Protein AF-A0A2H6MW76-F1 (afdb_monomer)

Mean predicted aligned error: 19.46 Å

Foldseek 3Di:
DVLVVVLVCLCPDPPRDPVVNVVSCCVPVNDPVVVVVVVVVVVVVVVVVVVVVPDDDDDDPVVCVVPPDDDDDDDPDDPDPDDDDDDDDDDDDDDDDDDPVPDDDDDDPDDDDDPPD

Solvent-accessible surface area (backbone atoms only — not comparable to full-atom values): 8088 Å² total; per-residue (Å²): 113,69,64,60,55,53,45,52,52,47,62,70,38,85,87,50,55,67,69,59,41,52,50,47,48,38,71,76,71,42,64,63,68,60,53,54,51,52,54,52,50,52,53,50,52,51,52,52,51,51,55,62,69,64,60,81,74,86,74,57,69,76,61,48,73,77,64,72,80,77,86,75,82,78,76,90,82,77,93,66,90,73,84,78,79,74,91,72,85,83,78,84,92,77,84,77,96,66,68,87,84,74,77,72,92,74,84,72,93,68,81,92,72,84,86,87,121

InterPro domains:
  IPR029274 Protein of unknown function DUF4615 [PF15393] (1-116)
  IPR029274 Protein of unknown function DUF4615 [PTHR13602] (1-117)

Sequence (117 aa):
MEEAVRAIKTLRSKKAVLAKKRQVMRLMFGDYRAKMAEERQKQLKLLQAGSKAAHITEVNEETRKKRSQVFRKSAEGARTFRNLQEPCCQPPACLRSTDPSSFKFRPSQEEFCFHFF

Radius of gyration: 29.11 Å; Cα contacts (8 Å, |Δi|>4): 13; chains: 1; bounding box: 61×42×67 Å

Organism: NCBI:txid3147026

Secondary structure (DSSP, 8-state):
-HHHHHHHHHHH-SSS-HHHHHHHHHHHH--HHHHHHHHHHHHHHHHHHHHHHT--PPPPHHHHHHH--------S-----------PPPPP-------TT-------SS-------

Structure (mmCIF, N/CA/C/O backbone):
data_AF-A0A2H6MW76-F1
#
_entry.id   AF-A0A2H6MW76-F1
#
loop_
_atom_site.group_PDB
_atom_site.id
_atom_site.type_symbol
_atom_site.label_atom_id
_atom_site.label_alt_id
_atom_site.label_comp_id
_atom_site.label_asym_id
_atom_site.label_entity_id
_atom_site.label_seq_id
_atom_site.pdbx_PDB_ins_code
_atom_site.Cartn_x
_atom_site.Cartn_y
_atom_site.Cartn_z
_atom_site.occupancy
_atom_site.B_iso_or_equiv
_atom_site.auth_seq_id
_atom_site.auth_comp_id
_atom_site.auth_asym_id
_atom_site.auth_atom_id
_atom_site.pdbx_PDB_model_num
ATOM 1 N N . MET A 1 1 ? -24.346 -3.197 5.884 1.00 71.69 1 MET A N 1
ATOM 2 C CA . MET A 1 1 ? -24.164 -1.753 6.191 1.00 71.69 1 MET A CA 1
ATOM 3 C C . MET A 1 1 ? -23.930 -1.478 7.676 1.00 71.69 1 MET A C 1
ATOM 5 O O . MET A 1 1 ? -23.097 -0.641 8.007 1.00 71.69 1 MET A O 1
ATOM 9 N N . GLU A 1 2 ? -24.613 -2.178 8.582 1.00 89.38 2 GLU A N 1
ATOM 10 C CA . GLU A 1 2 ? -24.494 -1.926 10.024 1.00 89.38 2 GLU A CA 1
ATOM 11 C C . GLU A 1 2 ? -23.077 -2.080 10.604 1.00 89.38 2 GLU A C 1
ATOM 13 O O . GLU A 1 2 ? -22.683 -1.327 11.494 1.00 89.38 2 GLU A O 1
ATOM 18 N N . GLU A 1 3 ? -22.285 -3.027 10.097 1.00 90.25 3 GLU A N 1
ATOM 19 C CA . GLU A 1 3 ? -20.914 -3.262 10.568 1.00 90.25 3 GLU A CA 1
ATOM 20 C C . GLU A 1 3 ? -19.993 -2.068 10.322 1.00 90.25 3 GLU A C 1
ATOM 22 O O . GLU A 1 3 ? -19.223 -1.697 11.207 1.00 90.25 3 GLU A O 1
ATOM 27 N N . ALA A 1 4 ? -20.135 -1.395 9.178 1.00 92.12 4 ALA A N 1
ATOM 28 C CA . ALA A 1 4 ? -19.377 -0.187 8.870 1.00 92.12 4 ALA A CA 1
ATOM 29 C C . ALA A 1 4 ? -19.715 0.946 9.851 1.00 92.12 4 ALA A C 1
ATOM 31 O O . ALA A 1 4 ? -18.825 1.628 10.359 1.00 92.12 4 ALA A O 1
ATOM 32 N N . VAL A 1 5 ? -20.996 1.106 10.200 1.00 95.44 5 VAL A N 1
ATOM 33 C CA . VAL A 1 5 ? -21.432 2.101 11.190 1.00 95.44 5 VAL A CA 1
ATOM 34 C C . VAL A 1 5 ? -20.857 1.777 12.575 1.00 95.44 5 VAL A C 1
ATOM 36 O O . VAL A 1 5 ? -20.357 2.672 13.263 1.00 95.44 5 VAL A O 1
ATOM 39 N N . ARG A 1 6 ? -20.860 0.500 12.981 1.00 93.94 6 ARG A N 1
ATOM 40 C CA . ARG A 1 6 ? -20.249 0.032 14.241 1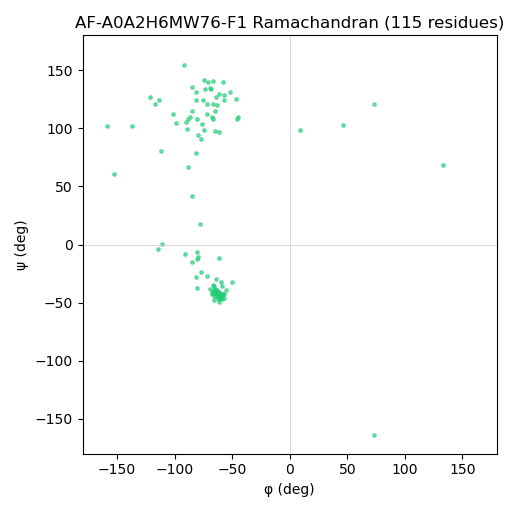.00 93.94 6 ARG A CA 1
ATOM 41 C C . ARG A 1 6 ? -18.730 0.254 14.265 1.00 93.94 6 ARG A C 1
ATOM 43 O O . ARG A 1 6 ? -18.189 0.721 15.276 1.00 93.94 6 ARG A O 1
ATOM 50 N N . ALA A 1 7 ? -18.050 -0.010 13.152 1.00 95.31 7 ALA A N 1
ATOM 51 C CA . ALA A 1 7 ? -16.625 0.246 12.983 1.00 95.31 7 ALA A CA 1
ATOM 52 C C . ALA A 1 7 ? -16.308 1.742 13.122 1.00 95.31 7 ALA A C 1
ATOM 54 O O . ALA A 1 7 ? -15.466 2.115 13.938 1.00 95.31 7 ALA A O 1
ATOM 55 N N . ILE A 1 8 ? -17.042 2.614 12.422 1.00 95.44 8 ILE A N 1
ATOM 56 C CA . ILE A 1 8 ? -16.853 4.071 12.491 1.00 95.44 8 ILE A CA 1
ATOM 57 C C . ILE A 1 8 ? -17.069 4.589 13.918 1.00 95.44 8 ILE A C 1
ATOM 59 O O . ILE A 1 8 ? -16.251 5.366 14.414 1.00 95.44 8 ILE A O 1
ATOM 63 N N . LYS A 1 9 ? -18.118 4.129 14.615 1.00 96.25 9 LYS A N 1
ATOM 64 C CA . LYS A 1 9 ? -18.352 4.480 16.028 1.00 96.25 9 LYS A CA 1
ATOM 65 C C . LYS A 1 9 ? -17.163 4.083 16.910 1.00 96.25 9 LYS A C 1
ATOM 67 O O . LYS A 1 9 ? -16.715 4.875 17.739 1.00 96.25 9 LYS A O 1
ATOM 72 N N . THR A 1 10 ? -16.604 2.892 16.696 1.00 96.44 10 THR A N 1
ATOM 73 C CA . THR A 1 10 ? -15.443 2.396 17.454 1.00 96.44 10 THR A CA 1
ATOM 74 C C . THR A 1 10 ? -14.173 3.198 17.152 1.00 96.44 10 THR A C 1
ATOM 76 O O . THR A 1 10 ? -13.428 3.542 18.068 1.00 96.44 10 THR A O 1
ATOM 79 N N . LEU A 1 11 ? -13.935 3.549 15.887 1.00 95.88 11 LEU A N 1
ATOM 80 C CA . LEU A 1 11 ? -12.759 4.317 15.468 1.00 95.88 11 LEU A CA 1
ATOM 81 C C . LEU A 1 11 ? -12.806 5.771 15.961 1.00 95.88 11 LEU A C 1
ATOM 83 O O . LEU A 1 11 ? -11.781 6.295 16.405 1.00 95.88 11 LEU A O 1
ATOM 87 N N . ARG A 1 12 ? -13.990 6.398 15.961 1.00 96.62 12 ARG A N 1
ATOM 88 C CA . ARG A 1 12 ? -14.201 7.774 16.448 1.00 96.62 12 ARG A CA 1
ATOM 89 C C . ARG A 1 12 ? -14.233 7.886 17.972 1.00 96.62 12 ARG A C 1
ATOM 91 O O . ARG A 1 12 ? -13.947 8.951 18.512 1.00 96.62 12 ARG A O 1
ATOM 98 N N . SER A 1 13 ? -14.551 6.804 18.680 1.00 95.56 13 SER A N 1
ATOM 99 C CA . SER A 1 13 ? -14.597 6.813 20.143 1.00 95.56 13 SER A CA 1
ATOM 100 C C . SER A 1 13 ? -13.216 7.074 20.749 1.00 95.56 13 SER A C 1
ATOM 102 O O . SER A 1 13 ? -12.251 6.365 20.460 1.00 95.56 13 SER A O 1
ATOM 104 N N . LYS A 1 14 ? -13.117 8.071 21.636 1.00 95.00 14 LYS A N 1
ATOM 105 C CA . LYS A 1 14 ? -11.902 8.338 22.430 1.00 95.00 14 LYS A CA 1
ATOM 106 C C . LYS A 1 14 ? -11.680 7.286 23.524 1.00 95.00 14 LYS A C 1
ATOM 108 O O . LYS A 1 14 ? -10.543 7.025 23.887 1.00 95.00 14 LYS A O 1
ATOM 113 N N . LYS A 1 15 ? -12.759 6.651 24.003 1.00 94.62 15 LYS A N 1
ATOM 114 C CA . LYS A 1 15 ? -12.730 5.621 25.059 1.00 94.62 15 LYS A CA 1
ATOM 115 C C . LYS A 1 15 ? -12.346 4.229 24.539 1.00 94.62 15 LYS A C 1
ATOM 117 O O . LYS A 1 15 ? -12.104 3.323 25.327 1.00 94.62 15 LYS A O 1
ATOM 122 N N . ALA A 1 16 ? -12.337 4.024 23.221 1.00 94.81 16 ALA A N 1
ATOM 123 C CA . ALA A 1 16 ? -11.983 2.734 22.644 1.00 94.81 16 ALA A CA 1
ATOM 124 C C . ALA A 1 16 ? -10.467 2.498 22.716 1.00 94.81 16 ALA A C 1
ATOM 126 O O . ALA A 1 16 ? -9.686 3.280 22.171 1.00 94.81 16 ALA A O 1
ATOM 127 N N . VAL A 1 17 ? -10.074 1.380 23.333 1.00 96.44 17 VAL A N 1
ATOM 128 C CA . VAL A 1 17 ? -8.674 0.949 23.450 1.00 96.44 17 VAL A CA 1
ATOM 129 C C . VAL A 1 17 ? -8.044 0.791 22.064 1.00 96.44 17 VAL A C 1
ATOM 131 O O . VAL A 1 17 ? -8.657 0.258 21.134 1.00 96.44 17 VAL A O 1
ATOM 134 N N . LEU A 1 18 ? -6.788 1.219 21.931 1.00 95.25 18 LEU A N 1
ATOM 135 C CA . LEU A 1 18 ? -6.052 1.236 20.666 1.00 95.25 18 LEU A CA 1
ATOM 136 C C . LEU A 1 18 ? -6.007 -0.136 19.972 1.00 95.25 18 LEU A C 1
ATOM 138 O O . LEU A 1 18 ? -6.174 -0.211 18.757 1.00 95.25 18 LEU A O 1
ATOM 142 N N . ALA A 1 19 ? -5.847 -1.226 20.728 1.00 95.56 19 ALA A N 1
ATOM 143 C CA . ALA A 1 19 ? -5.858 -2.588 20.189 1.00 95.56 19 ALA A CA 1
ATOM 144 C C . ALA A 1 19 ? -7.162 -2.910 19.436 1.00 95.56 19 ALA A C 1
ATOM 146 O O . ALA A 1 19 ? -7.118 -3.433 18.321 1.00 95.56 19 ALA A O 1
ATOM 147 N N . LYS A 1 20 ? -8.312 -2.501 19.988 1.00 95.94 20 LYS A N 1
ATOM 148 C CA . LYS A 1 20 ? -9.630 -2.692 19.369 1.00 95.94 20 LYS A CA 1
ATOM 149 C C . LYS A 1 20 ? -9.772 -1.875 18.087 1.00 95.94 20 LYS A C 1
ATOM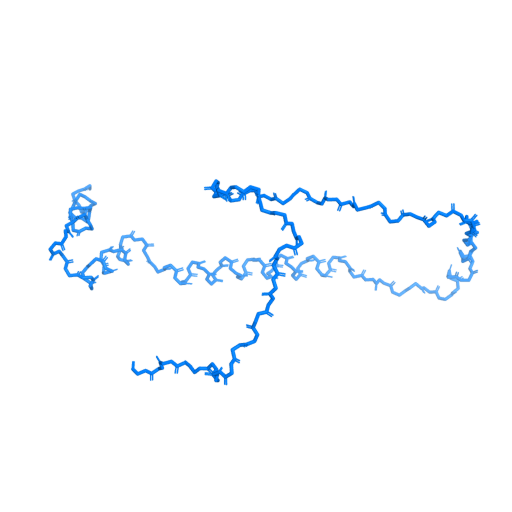 151 O O . LYS A 1 20 ? -10.264 -2.389 17.087 1.00 95.94 20 LYS A O 1
ATOM 156 N N . LYS A 1 21 ? -9.271 -0.634 18.067 1.00 96.44 21 LYS A N 1
ATOM 157 C CA . LYS A 1 21 ? -9.230 0.179 16.838 1.00 96.44 21 LYS A CA 1
ATOM 158 C C . LYS A 1 21 ? -8.382 -0.479 15.753 1.00 96.44 21 LYS A C 1
ATOM 160 O O . LYS A 1 21 ? -8.826 -0.570 14.613 1.00 96.44 21 LYS A O 1
ATOM 165 N N . ARG A 1 22 ? -7.200 -0.996 16.110 1.00 94.94 22 ARG A N 1
ATOM 166 C CA . ARG A 1 22 ? -6.335 -1.732 15.172 1.00 94.94 22 ARG A CA 1
ATOM 167 C C . ARG A 1 22 ? -7.020 -2.990 14.640 1.00 94.94 22 ARG A C 1
ATOM 169 O O . ARG A 1 22 ? -6.907 -3.266 13.455 1.00 94.94 22 ARG A O 1
ATOM 176 N N . GLN A 1 23 ? -7.726 -3.742 15.485 1.00 94.12 23 GLN A N 1
ATOM 177 C CA . GLN A 1 23 ? -8.481 -4.924 15.058 1.00 94.12 23 GLN A CA 1
ATOM 178 C C . GLN A 1 23 ? -9.579 -4.556 14.056 1.00 94.12 23 GLN A C 1
ATOM 180 O O . GLN A 1 23 ? -9.652 -5.175 13.001 1.00 94.12 23 GLN A O 1
ATOM 185 N N . VAL A 1 24 ? -10.364 -3.513 14.343 1.00 95.00 24 VAL A N 1
ATOM 186 C CA . VAL A 1 24 ? -11.387 -3.005 13.417 1.00 95.00 24 VAL A CA 1
ATOM 187 C C . VAL A 1 24 ? -10.758 -2.574 12.094 1.00 95.00 24 VAL A C 1
ATOM 189 O O . VAL A 1 24 ? -11.242 -2.969 11.042 1.00 95.00 24 VAL A O 1
ATOM 192 N N . MET A 1 25 ? -9.659 -1.814 12.124 1.00 93.50 25 MET A N 1
ATOM 193 C CA . MET A 1 25 ? -8.984 -1.404 10.890 1.00 93.50 25 MET A CA 1
ATOM 194 C C . MET A 1 25 ? -8.454 -2.597 10.090 1.00 93.50 25 MET A C 1
ATOM 196 O O . MET A 1 25 ? -8.646 -2.626 8.882 1.00 93.50 25 MET A O 1
ATOM 200 N N . ARG A 1 26 ? -7.835 -3.588 10.744 1.00 92.75 26 ARG A N 1
ATOM 201 C CA . ARG A 1 26 ? -7.334 -4.801 10.078 1.00 92.75 26 ARG A CA 1
ATOM 202 C C . ARG A 1 26 ? -8.451 -5.628 9.455 1.00 92.75 26 ARG A C 1
ATOM 204 O O . ARG A 1 26 ? -8.300 -6.091 8.335 1.00 92.75 26 ARG A O 1
ATOM 211 N N . LEU A 1 27 ? -9.562 -5.805 10.166 1.00 92.25 27 LEU A N 1
ATOM 212 C CA . LEU A 1 27 ? -10.699 -6.569 9.658 1.00 92.25 27 LEU A CA 1
ATOM 213 C C . LEU A 1 27 ? -11.365 -5.858 8.473 1.00 92.25 27 LEU A C 1
ATOM 215 O O . LEU A 1 27 ? -11.692 -6.498 7.484 1.00 92.25 27 LEU A O 1
ATOM 219 N N . MET A 1 28 ? -11.542 -4.536 8.565 1.00 91.56 28 MET A N 1
ATOM 220 C CA . MET A 1 28 ? -12.260 -3.768 7.545 1.00 91.56 28 MET A CA 1
ATOM 221 C C . MET A 1 28 ? -11.418 -3.432 6.313 1.00 91.56 28 MET A C 1
ATOM 223 O O . MET A 1 28 ? -11.947 -3.399 5.208 1.00 91.56 28 MET A O 1
ATOM 227 N N . PHE A 1 29 ? -10.132 -3.127 6.500 1.00 87.12 29 PHE A N 1
ATOM 228 C CA . PHE A 1 29 ? -9.244 -2.647 5.434 1.00 87.12 29 PHE A CA 1
ATOM 229 C C . PHE A 1 29 ? -8.163 -3.663 5.045 1.00 87.12 29 PHE A C 1
ATOM 231 O O . PHE A 1 29 ? -7.355 -3.384 4.160 1.00 87.12 29 PHE A O 1
ATOM 238 N N . GLY A 1 30 ? -8.148 -4.835 5.683 1.00 89.94 30 GLY A N 1
ATOM 239 C CA . GLY A 1 30 ? -7.165 -5.884 5.439 1.00 89.94 30 GLY A CA 1
ATOM 240 C C . GLY A 1 30 ? -5.777 -5.565 6.002 1.00 89.94 30 GLY A C 1
ATOM 241 O O . GLY A 1 30 ? -5.592 -4.682 6.848 1.00 89.94 30 GLY A O 1
ATOM 242 N N . ASP A 1 31 ? -4.777 -6.314 5.529 1.00 88.69 31 ASP A N 1
ATOM 243 C CA . ASP A 1 31 ? -3.383 -6.113 5.919 1.00 88.69 31 ASP A CA 1
ATOM 244 C C . ASP A 1 31 ? -2.674 -5.121 4.989 1.00 88.69 31 ASP A C 1
ATOM 246 O O . ASP A 1 31 ? -2.279 -5.425 3.860 1.00 88.69 31 ASP A O 1
ATOM 250 N N . TYR A 1 32 ? -2.459 -3.915 5.507 1.00 86.75 32 TYR A N 1
ATOM 251 C CA . TYR A 1 32 ? -1.723 -2.868 4.811 1.00 86.75 32 TYR A CA 1
ATOM 252 C C . TYR A 1 32 ? -0.278 -3.269 4.471 1.00 86.75 32 TYR A C 1
ATOM 254 O O . TYR A 1 32 ? 0.250 -2.848 3.443 1.00 86.75 32 TYR A O 1
ATOM 262 N N . ARG A 1 33 ? 0.380 -4.096 5.298 1.00 89.94 33 ARG A N 1
ATOM 263 C CA . ARG A 1 33 ? 1.770 -4.512 5.042 1.00 89.94 33 ARG A CA 1
ATOM 264 C C . ARG A 1 33 ? 1.863 -5.362 3.783 1.00 89.94 33 ARG A C 1
ATOM 266 O O . ARG A 1 33 ? 2.765 -5.138 2.976 1.00 89.94 33 ARG A O 1
ATOM 273 N N . ALA A 1 34 ? 0.910 -6.273 3.598 1.00 92.38 34 ALA A N 1
ATOM 274 C CA . ALA A 1 34 ? 0.808 -7.087 2.394 1.00 92.38 34 ALA A CA 1
ATOM 275 C C . ALA A 1 34 ? 0.601 -6.208 1.151 1.00 92.38 34 ALA A C 1
ATOM 277 O O . ALA A 1 34 ? 1.340 -6.347 0.178 1.00 92.38 34 ALA A O 1
ATOM 278 N N . LYS A 1 35 ? -0.305 -5.221 1.224 1.00 91.25 35 LYS A N 1
ATOM 279 C CA . LYS A 1 35 ? -0.530 -4.256 0.134 1.00 91.25 35 LYS A CA 1
ATOM 280 C C . LYS A 1 35 ? 0.750 -3.497 -0.248 1.00 91.25 35 LYS A C 1
ATOM 282 O O . LYS A 1 35 ? 1.079 -3.394 -1.427 1.00 91.25 35 LYS A O 1
ATOM 287 N N . MET A 1 36 ? 1.504 -3.009 0.739 1.00 94.75 36 MET A N 1
ATOM 288 C CA . MET A 1 36 ? 2.774 -2.307 0.497 1.00 94.75 36 MET A CA 1
ATOM 289 C C . MET A 1 36 ? 3.853 -3.219 -0.098 1.00 94.75 36 MET A C 1
ATOM 291 O O . MET A 1 36 ? 4.688 -2.768 -0.883 1.00 94.75 36 MET A O 1
ATOM 295 N N . ALA A 1 37 ? 3.888 -4.492 0.300 1.00 96.25 37 ALA A N 1
ATOM 296 C CA . ALA A 1 37 ? 4.808 -5.468 -0.273 1.00 96.25 37 ALA A CA 1
ATOM 297 C C . ALA A 1 37 ? 4.482 -5.737 -1.748 1.00 96.25 37 ALA A C 1
ATOM 299 O O . ALA A 1 37 ? 5.385 -5.711 -2.584 1.00 96.25 37 ALA A O 1
ATOM 300 N N . GLU A 1 38 ? 3.199 -5.911 -2.068 1.00 95.88 38 GLU A N 1
ATOM 301 C CA . GLU A 1 38 ? 2.725 -6.113 -3.436 1.00 95.88 38 GLU A CA 1
ATOM 302 C C . GLU A 1 38 ? 3.050 -4.910 -4.333 1.00 95.88 38 GLU A C 1
ATOM 304 O O . GLU A 1 38 ? 3.595 -5.073 -5.426 1.00 95.88 38 GLU A O 1
ATOM 309 N N . GLU A 1 39 ? 2.777 -3.689 -3.866 1.00 95.56 39 GLU A N 1
ATOM 310 C CA . GLU A 1 39 ? 3.081 -2.466 -4.612 1.00 95.56 39 GLU A CA 1
ATOM 311 C C . GLU A 1 39 ? 4.586 -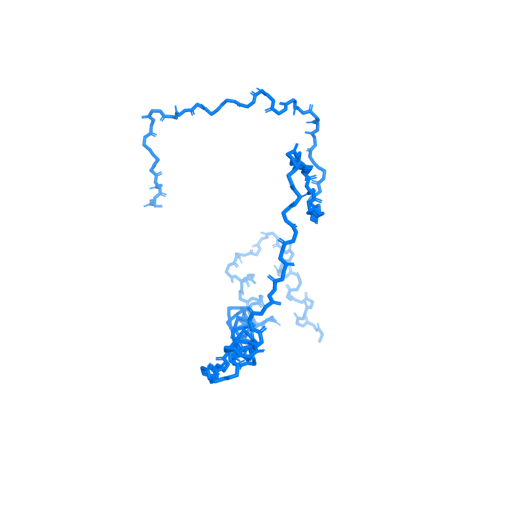2.314 -4.86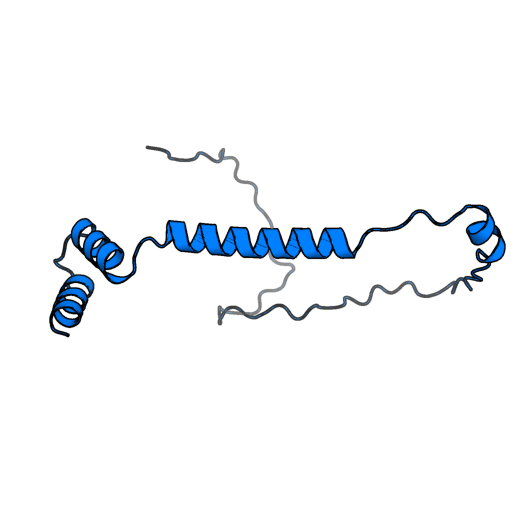5 1.00 95.56 39 GLU A C 1
ATOM 313 O O . GLU A 1 39 ? 5.004 -2.075 -5.999 1.00 95.56 39 GLU A O 1
ATOM 318 N N . ARG A 1 40 ? 5.422 -2.563 -3.850 1.00 96.00 40 ARG A N 1
ATOM 319 C CA . ARG A 1 40 ? 6.883 -2.574 -4.013 1.00 96.00 40 ARG A CA 1
ATOM 320 C C . ARG A 1 40 ? 7.329 -3.613 -5.043 1.00 96.00 40 ARG A C 1
ATOM 322 O O . ARG A 1 40 ? 8.185 -3.322 -5.874 1.00 96.00 40 ARG A O 1
ATOM 329 N N . GLN A 1 41 ? 6.743 -4.810 -5.025 1.00 97.50 41 GLN A N 1
ATOM 330 C CA . GLN A 1 41 ? 7.069 -5.855 -5.993 1.00 97.50 41 GLN A CA 1
ATOM 331 C C . GLN A 1 41 ? 6.680 -5.454 -7.423 1.00 97.50 41 GLN A C 1
ATOM 333 O O . GLN A 1 41 ? 7.434 -5.733 -8.356 1.00 97.50 41 GLN A O 1
ATOM 338 N N . LYS A 1 42 ? 5.541 -4.774 -7.615 1.00 97.00 42 LYS A N 1
ATOM 339 C CA . LYS A 1 42 ? 5.143 -4.227 -8.925 1.00 97.00 42 LYS A CA 1
ATOM 340 C C . LYS A 1 42 ? 6.174 -3.226 -9.444 1.00 97.00 42 LYS A C 1
ATOM 342 O O . LYS A 1 42 ? 6.605 -3.349 -10.587 1.00 97.00 42 LYS A O 1
ATOM 347 N N . GLN A 1 43 ? 6.625 -2.304 -8.594 1.00 96.56 43 GLN A N 1
ATOM 348 C CA . GLN A 1 43 ? 7.659 -1.329 -8.959 1.00 96.56 43 GLN A CA 1
ATOM 349 C C . GLN A 1 43 ? 8.986 -2.007 -9.331 1.00 96.56 43 GLN A C 1
ATOM 351 O O . GLN A 1 43 ? 9.582 -1.684 -10.355 1.00 96.56 43 GLN A O 1
ATOM 356 N N . LEU A 1 44 ? 9.418 -3.013 -8.564 1.00 96.38 44 LEU A N 1
ATOM 357 C CA . LEU A 1 44 ? 10.630 -3.777 -8.882 1.00 96.38 44 LEU A CA 1
ATOM 358 C C . LEU A 1 44 ? 10.532 -4.498 -10.232 1.00 96.38 44 LEU A C 1
ATOM 360 O O . LEU A 1 44 ? 11.494 -4.494 -10.997 1.00 96.38 44 LEU A O 1
ATOM 364 N N . LYS A 1 45 ? 9.372 -5.080 -10.559 1.00 96.56 45 LYS A N 1
ATOM 365 C CA . LYS A 1 45 ? 9.138 -5.705 -11.871 1.00 96.56 45 LYS A CA 1
ATOM 366 C C . LYS A 1 45 ? 9.226 -4.688 -13.010 1.00 96.56 45 LYS A C 1
ATOM 368 O O . LYS A 1 45 ? 9.826 -4.995 -14.036 1.00 96.56 45 LYS A O 1
ATOM 373 N N . LEU A 1 46 ? 8.672 -3.487 -12.827 1.00 95.31 46 LEU A N 1
ATOM 374 C CA . LEU A 1 46 ? 8.767 -2.404 -13.813 1.00 95.31 46 LEU A CA 1
ATOM 375 C C . LEU A 1 46 ? 10.220 -1.969 -14.033 1.00 95.31 46 LEU A C 1
ATOM 377 O O . LEU A 1 46 ? 10.659 -1.873 -15.176 1.00 95.31 46 LEU A O 1
ATOM 381 N N . LEU A 1 47 ? 10.987 -1.786 -12.956 1.00 94.69 47 LEU A N 1
ATOM 382 C CA . LEU A 1 47 ? 12.412 -1.455 -13.045 1.00 94.69 47 LEU A CA 1
ATOM 383 C C . LEU A 1 47 ? 13.210 -2.554 -13.751 1.00 94.69 47 LEU A C 1
ATOM 385 O O . LEU A 1 47 ? 14.022 -2.264 -14.626 1.00 94.69 47 LEU A O 1
ATOM 389 N N . GLN A 1 48 ? 12.949 -3.821 -13.422 1.00 93.50 48 GLN A N 1
ATOM 390 C CA . GLN A 1 48 ? 13.597 -4.949 -14.086 1.00 93.50 48 GLN A CA 1
ATOM 391 C C . GLN A 1 48 ? 13.260 -4.993 -15.583 1.00 93.50 48 GLN A C 1
ATOM 393 O O . GLN A 1 48 ? 14.143 -5.247 -16.401 1.00 93.50 48 GLN A O 1
ATOM 398 N N . ALA A 1 49 ? 12.004 -4.738 -15.954 1.00 92.12 49 ALA A N 1
ATOM 399 C CA . ALA A 1 49 ? 11.590 -4.670 -17.351 1.00 92.12 49 ALA A CA 1
ATOM 400 C C . ALA A 1 49 ? 12.284 -3.516 -18.094 1.00 92.12 49 ALA A C 1
ATOM 402 O O . ALA A 1 49 ? 12.822 -3.734 -19.178 1.00 92.12 49 ALA A O 1
ATOM 403 N N . GLY A 1 50 ? 12.349 -2.324 -17.490 1.00 90.81 50 GLY A N 1
ATOM 404 C CA . GLY A 1 50 ? 13.068 -1.176 -18.050 1.00 90.81 50 GLY A CA 1
ATOM 405 C C . GLY A 1 50 ? 14.564 -1.444 -18.226 1.00 90.81 50 GLY A C 1
ATOM 406 O O . GLY A 1 50 ? 15.127 -1.149 -19.276 1.00 90.81 50 GLY A O 1
ATOM 407 N N . SER A 1 51 ? 15.198 -2.088 -17.243 1.00 87.94 51 SER A N 1
ATOM 408 C CA . SER A 1 51 ? 16.608 -2.482 -17.323 1.00 87.94 51 SER A CA 1
ATOM 409 C C . SER A 1 51 ? 16.869 -3.501 -18.437 1.00 87.94 51 SER A C 1
ATOM 411 O O . SER A 1 51 ? 17.841 -3.349 -19.172 1.00 87.94 51 SER A O 1
ATOM 413 N N . LYS A 1 52 ? 15.991 -4.498 -18.617 1.00 84.31 52 LYS A N 1
ATOM 414 C CA . LYS A 1 52 ? 16.090 -5.456 -19.733 1.00 84.31 52 LYS A CA 1
ATOM 415 C C . LYS A 1 52 ? 15.898 -4.780 -21.092 1.00 84.31 52 LYS A C 1
ATOM 417 O O . LYS A 1 52 ? 16.589 -5.126 -22.044 1.00 84.31 52 LYS A O 1
ATOM 422 N N . ALA A 1 53 ? 14.976 -3.824 -21.191 1.00 79.50 53 ALA A N 1
ATOM 423 C CA . ALA A 1 53 ? 14.737 -3.086 -22.429 1.00 79.50 53 ALA A CA 1
ATOM 424 C C . ALA A 1 53 ? 15.940 -2.211 -22.819 1.00 79.50 53 ALA A C 1
ATOM 426 O O . ALA A 1 53 ? 16.313 -2.174 -23.987 1.00 79.50 53 ALA A O 1
ATOM 427 N N . ALA A 1 54 ? 16.592 -1.575 -21.843 1.00 75.12 54 ALA A N 1
ATOM 428 C CA . ALA A 1 54 ? 17.754 -0.709 -22.043 1.00 75.12 54 ALA A CA 1
ATOM 429 C C . ALA A 1 54 ? 19.083 -1.462 -22.275 1.00 75.12 54 ALA A C 1
ATOM 431 O O . ALA A 1 54 ? 20.151 -0.872 -22.107 1.00 75.12 54 ALA A O 1
ATOM 432 N N . HIS A 1 55 ? 19.048 -2.754 -22.627 1.00 71.75 55 HIS A N 1
ATOM 433 C CA . HIS A 1 55 ? 20.262 -3.530 -22.871 1.00 71.75 55 HIS A CA 1
ATOM 434 C C . HIS A 1 55 ? 21.124 -2.878 -23.966 1.00 71.75 55 HIS A C 1
ATOM 436 O O . HIS A 1 55 ? 20.673 -2.620 -25.082 1.00 71.75 55 HIS A O 1
ATOM 442 N N . ILE A 1 56 ? 22.381 -2.591 -23.628 1.00 69.25 56 ILE A N 1
ATOM 443 C CA . ILE A 1 56 ? 23.363 -2.061 -24.571 1.00 69.25 56 ILE A CA 1
ATOM 444 C C . ILE A 1 56 ? 23.994 -3.264 -25.260 1.00 69.25 56 ILE A C 1
ATOM 446 O O . ILE A 1 56 ? 24.725 -4.031 -24.637 1.00 69.25 56 ILE A O 1
ATOM 450 N N . THR A 1 57 ? 23.690 -3.448 -26.540 1.00 73.44 57 THR A N 1
ATOM 451 C CA . THR A 1 57 ? 24.382 -4.433 -27.371 1.00 73.44 57 THR A CA 1
ATOM 452 C C . THR A 1 57 ? 25.776 -3.928 -27.704 1.00 73.44 57 THR A C 1
ATOM 454 O O . THR A 1 57 ? 25.937 -2.778 -28.125 1.00 73.44 57 THR A O 1
ATOM 457 N N . GLU A 1 58 ? 26.774 -4.791 -27.554 1.00 76.75 58 GLU A N 1
ATOM 458 C CA . GLU A 1 58 ? 28.140 -4.484 -27.953 1.00 76.75 58 GLU A CA 1
ATOM 459 C C . GLU A 1 58 ? 28.187 -4.259 -29.472 1.00 76.75 58 GLU A C 1
ATOM 461 O O . GLU A 1 58 ? 27.769 -5.100 -30.272 1.00 76.75 58 GLU A O 1
ATOM 466 N N . VAL A 1 59 ? 28.616 -3.066 -29.876 1.00 72.12 59 VAL A N 1
ATOM 467 C CA . VAL A 1 59 ? 28.703 -2.684 -31.286 1.00 72.12 59 VAL A CA 1
ATOM 468 C C . VAL A 1 59 ? 30.002 -3.251 -31.845 1.00 72.12 59 VAL A C 1
ATOM 470 O O . VAL A 1 59 ? 31.072 -2.948 -31.326 1.00 72.12 59 VAL A O 1
ATOM 473 N N . ASN A 1 60 ? 29.912 -4.045 -32.917 1.00 77.94 60 ASN A N 1
ATOM 474 C CA . ASN A 1 60 ? 31.076 -4.651 -33.565 1.00 77.94 60 ASN A CA 1
ATOM 475 C C . ASN A 1 60 ? 32.142 -3.583 -33.897 1.00 77.94 60 ASN A C 1
ATOM 477 O O . ASN A 1 60 ? 31.840 -2.544 -34.499 1.00 77.94 60 ASN A O 1
ATOM 481 N N . GLU A 1 61 ? 33.392 -3.865 -33.528 1.00 72.38 61 GLU A N 1
ATOM 482 C CA . GLU A 1 61 ? 34.571 -3.011 -33.706 1.00 72.38 61 GLU A CA 1
ATOM 483 C C . GLU A 1 61 ? 34.743 -2.476 -35.145 1.00 72.38 61 GLU A C 1
ATOM 485 O O . GLU A 1 61 ? 35.165 -1.331 -35.340 1.00 72.38 61 GLU A O 1
ATOM 490 N N . GLU A 1 62 ? 34.339 -3.234 -36.169 1.00 69.12 62 GLU A N 1
ATOM 491 C CA . GLU A 1 62 ? 34.381 -2.794 -37.572 1.00 69.12 62 GLU A CA 1
ATOM 492 C C . GLU A 1 62 ? 33.411 -1.641 -37.871 1.00 69.12 62 GLU A C 1
ATOM 494 O O . GLU A 1 62 ? 33.709 -0.742 -38.663 1.00 69.12 62 GLU A O 1
ATOM 499 N N . THR A 1 63 ? 32.249 -1.632 -37.214 1.00 63.41 63 THR A N 1
ATOM 500 C CA . THR A 1 63 ? 31.232 -0.579 -37.366 1.00 63.41 63 THR A CA 1
ATOM 501 C C . THR A 1 63 ? 31.554 0.661 -36.530 1.00 63.41 63 THR A C 1
ATOM 503 O O . THR A 1 63 ? 31.224 1.779 -36.934 1.00 63.41 63 THR A O 1
AT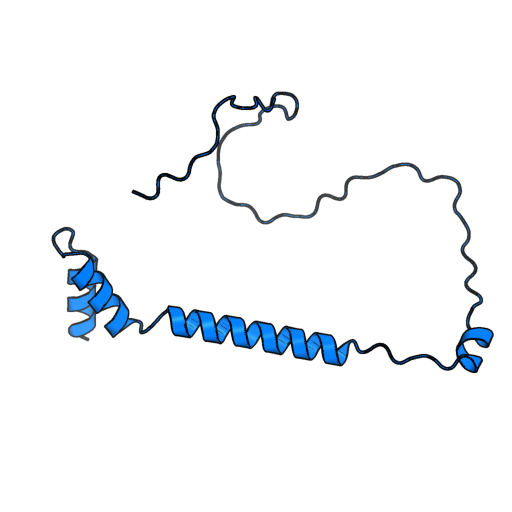OM 506 N N . ARG A 1 64 ? 32.276 0.483 -35.414 1.00 62.00 64 ARG A N 1
ATOM 507 C CA . ARG A 1 64 ? 32.765 1.561 -34.542 1.00 62.00 64 ARG A CA 1
ATOM 508 C C . ARG A 1 64 ? 33.794 2.441 -35.251 1.00 62.00 64 ARG A C 1
ATOM 510 O O . ARG A 1 64 ? 33.647 3.662 -35.252 1.00 62.00 64 ARG A O 1
ATOM 517 N N . LYS A 1 65 ? 34.785 1.835 -35.918 1.00 65.06 65 LYS A N 1
ATOM 518 C CA . LYS A 1 65 ? 35.863 2.558 -36.626 1.00 65.06 65 LYS A CA 1
ATOM 519 C C . LYS A 1 65 ? 35.366 3.402 -37.806 1.00 65.06 65 LYS A C 1
ATOM 521 O O . LYS A 1 65 ? 35.959 4.430 -38.109 1.00 65.06 65 LYS A O 1
ATOM 526 N N . LYS A 1 66 ? 34.268 3.001 -38.459 1.00 64.81 66 LYS A N 1
ATOM 527 C CA . LYS A 1 66 ? 33.699 3.713 -39.622 1.00 64.81 66 LYS A CA 1
ATOM 528 C C . LYS A 1 66 ? 32.752 4.865 -39.254 1.00 64.81 66 LYS A C 1
ATOM 530 O O . LYS A 1 66 ? 32.441 5.677 -40.117 1.00 64.81 66 LYS A O 1
ATOM 535 N N . ARG A 1 67 ? 32.276 4.946 -38.002 1.00 63.38 67 ARG A N 1
ATOM 536 C CA . ARG A 1 67 ? 31.306 5.968 -37.540 1.00 63.38 67 ARG A CA 1
ATOM 537 C C . ARG A 1 67 ? 31.864 6.950 -36.503 1.00 63.38 67 ARG A C 1
ATOM 539 O O . ARG A 1 67 ? 31.165 7.881 -36.116 1.00 63.38 67 ARG A O 1
ATOM 546 N N . SER A 1 68 ? 33.104 6.780 -36.046 1.00 59.19 68 SER A N 1
ATOM 547 C CA . SER A 1 68 ? 33.698 7.554 -34.947 1.00 59.19 68 SER A CA 1
ATOM 548 C C . SER A 1 68 ? 34.315 8.897 -35.364 1.00 59.19 68 SER A C 1
ATOM 550 O O . SER A 1 68 ? 35.384 9.254 -34.872 1.00 59.19 68 SER A O 1
ATOM 552 N N . GLN A 1 69 ? 33.673 9.660 -36.251 1.00 65.94 69 GLN A N 1
ATOM 553 C CA . GLN A 1 69 ? 34.108 11.025 -36.561 1.00 65.94 69 GLN A CA 1
ATOM 554 C C . GLN A 1 69 ? 33.070 12.022 -36.042 1.00 65.94 69 GLN A C 1
ATOM 556 O O . GLN A 1 69 ? 32.202 12.498 -36.764 1.00 65.94 69 GLN A O 1
ATOM 561 N N . VAL A 1 70 ? 33.140 12.309 -34.740 1.00 65.31 70 VAL A N 1
ATOM 562 C CA . VAL A 1 70 ? 32.352 13.374 -34.110 1.00 65.31 70 VAL A CA 1
ATOM 563 C C . VAL A 1 70 ? 33.253 14.591 -33.971 1.00 65.31 70 VAL A C 1
ATOM 565 O O . VAL A 1 70 ? 34.124 14.637 -33.104 1.00 65.31 70 VAL A O 1
ATOM 568 N N . PHE A 1 71 ? 33.052 15.586 -34.830 1.00 63.75 71 PHE A N 1
ATOM 569 C CA . PHE A 1 71 ? 33.734 16.866 -34.699 1.00 63.75 71 PHE A CA 1
ATOM 570 C C . PHE A 1 71 ? 33.064 17.660 -33.571 1.00 63.75 71 PHE A C 1
ATOM 572 O O . PHE A 1 71 ? 31.971 18.199 -33.741 1.00 63.75 71 PHE A O 1
ATOM 579 N N . ARG A 1 72 ? 33.693 17.725 -32.393 1.00 65.19 72 ARG A N 1
ATOM 580 C CA . ARG A 1 72 ? 33.277 18.671 -31.350 1.00 65.19 72 ARG A CA 1
ATOM 581 C C . ARG A 1 72 ? 34.011 19.984 -31.579 1.00 65.19 72 ARG A C 1
ATOM 583 O O . ARG A 1 72 ? 35.204 20.068 -31.314 1.00 65.19 72 ARG A O 1
ATOM 590 N N . LYS A 1 73 ? 33.300 21.014 -32.046 1.00 69.88 73 LYS A N 1
ATOM 591 C CA . LYS A 1 73 ? 33.786 22.392 -31.919 1.00 69.88 73 LYS A CA 1
ATOM 592 C C . LYS A 1 73 ? 33.790 22.736 -30.430 1.00 69.88 73 LYS A C 1
ATOM 594 O O . LYS A 1 73 ? 32.728 22.867 -29.826 1.00 69.88 73 LYS A O 1
ATOM 599 N N . SER A 1 74 ? 34.968 22.821 -29.825 1.00 58.84 74 SER A N 1
ATOM 600 C CA . SER A 1 74 ? 35.132 23.397 -28.494 1.00 58.84 74 SER A CA 1
ATOM 601 C C . SER A 1 74 ? 34.773 24.880 -28.564 1.00 58.84 74 SER A C 1
ATOM 603 O O . SER A 1 74 ? 35.443 25.651 -29.245 1.00 58.84 74 SER A O 1
ATOM 605 N N . ALA A 1 75 ? 33.700 25.281 -27.884 1.00 58.53 75 ALA A N 1
ATOM 606 C CA . ALA A 1 75 ? 33.456 26.684 -27.587 1.00 58.53 75 ALA A CA 1
ATOM 607 C C . ALA A 1 75 ? 34.333 27.059 -26.386 1.00 58.53 75 ALA A C 1
ATOM 609 O O . ALA A 1 75 ? 33.976 26.815 -25.231 1.00 58.53 75 ALA A O 1
ATOM 610 N N . GLU A 1 76 ? 35.516 27.602 -26.656 1.00 55.41 76 GLU A N 1
ATOM 611 C CA . GLU A 1 76 ? 36.275 28.344 -25.653 1.00 55.41 76 GLU A CA 1
ATOM 612 C C . GLU A 1 76 ? 35.473 29.599 -25.291 1.00 55.41 76 GLU A C 1
ATOM 614 O O . GLU A 1 76 ? 35.483 30.587 -26.016 1.00 55.41 76 GLU A O 1
ATOM 619 N N . GLY A 1 77 ? 34.716 29.538 -24.192 1.00 56.81 77 GLY A N 1
ATOM 620 C CA . GLY A 1 77 ? 34.053 30.715 -23.624 1.00 56.81 77 GLY A CA 1
ATOM 621 C C . GLY A 1 77 ? 32.587 30.522 -23.249 1.00 56.81 77 GLY A C 1
ATOM 622 O O . GLY A 1 77 ? 31.712 31.147 -23.830 1.00 56.81 77 GLY A O 1
ATOM 623 N N . ALA A 1 78 ? 32.305 29.710 -22.230 1.00 48.44 78 ALA A N 1
ATOM 624 C CA . ALA A 1 78 ? 31.049 29.811 -21.480 1.00 48.44 78 ALA A CA 1
ATOM 625 C C . ALA A 1 78 ? 31.240 29.309 -20.042 1.00 48.44 78 ALA A C 1
ATOM 627 O O . ALA A 1 78 ? 30.635 28.341 -19.590 1.00 48.44 78 ALA A O 1
ATOM 628 N N . ARG A 1 79 ? 32.134 29.970 -19.300 1.00 55.69 79 ARG A N 1
ATOM 629 C CA . ARG A 1 79 ? 32.127 29.911 -17.836 1.00 55.69 79 ARG A CA 1
ATOM 630 C C . ARG A 1 79 ? 30.997 30.825 -17.362 1.00 55.69 79 ARG A C 1
ATOM 632 O O . ARG A 1 79 ? 31.198 32.017 -17.175 1.00 55.69 79 ARG A O 1
ATOM 639 N N . THR A 1 80 ? 29.801 30.282 -17.189 1.00 41.81 80 THR A N 1
ATOM 640 C CA . THR A 1 80 ? 28.818 30.830 -16.244 1.00 41.81 80 THR A CA 1
ATOM 641 C C . THR A 1 80 ? 27.826 29.730 -15.906 1.00 41.81 80 THR A C 1
ATOM 643 O O . THR A 1 80 ? 26.944 29.390 -16.689 1.00 41.81 80 THR A O 1
ATOM 646 N N . PHE A 1 81 ? 28.003 29.139 -14.727 1.00 40.78 81 PHE A N 1
ATOM 647 C CA . PHE A 1 81 ? 27.014 28.265 -14.114 1.00 40.78 81 PHE A CA 1
ATOM 648 C C . PHE A 1 81 ? 25.742 29.084 -13.876 1.00 40.78 81 PHE A C 1
ATOM 650 O O . PHE A 1 81 ? 25.633 29.807 -12.888 1.00 40.78 81 PHE A O 1
ATOM 657 N N . ARG A 1 82 ? 24.778 28.998 -14.794 1.00 39.66 82 ARG A N 1
ATOM 658 C CA . ARG A 1 82 ? 23.401 29.391 -14.507 1.00 39.66 82 ARG A CA 1
ATOM 659 C C . ARG A 1 82 ? 22.755 28.233 -13.760 1.00 39.66 82 ARG A C 1
ATOM 661 O O . ARG A 1 82 ? 22.526 27.169 -14.325 1.00 39.66 82 ARG A O 1
ATOM 668 N N . ASN A 1 83 ? 22.534 28.464 -12.472 1.00 46.34 83 ASN A N 1
ATOM 669 C CA . ASN A 1 83 ? 21.706 27.662 -11.586 1.00 46.34 83 ASN A CA 1
ATOM 670 C C . ASN A 1 83 ? 20.371 27.350 -12.293 1.00 46.34 83 ASN A C 1
ATOM 672 O O . ASN A 1 83 ? 19.568 28.254 -12.520 1.00 46.34 83 ASN A O 1
ATOM 676 N N . LEU A 1 84 ? 20.177 26.098 -12.714 1.00 40.91 84 LEU A N 1
ATOM 677 C CA . LEU A 1 84 ? 18.885 25.610 -13.182 1.00 40.91 84 LEU A CA 1
ATOM 678 C C . LEU A 1 84 ? 18.157 25.069 -11.956 1.00 40.91 84 LEU A C 1
ATOM 680 O O . LEU A 1 84 ? 18.442 23.984 -11.459 1.00 40.91 84 LEU A O 1
ATOM 684 N N . GLN A 1 85 ? 17.270 25.903 -11.437 1.00 41.47 85 GLN A N 1
ATOM 685 C CA . GLN A 1 85 ? 16.337 25.562 -10.383 1.00 41.47 85 GLN A CA 1
ATOM 686 C C . GLN A 1 85 ? 15.328 24.547 -10.941 1.00 41.47 85 GLN A C 1
ATOM 688 O O . GLN A 1 85 ? 14.514 24.881 -11.801 1.00 41.47 85 GLN A O 1
ATOM 693 N N . GLU A 1 86 ? 15.402 23.297 -10.485 1.00 35.50 86 GLU A N 1
ATOM 694 C CA . GLU A 1 86 ? 14.339 22.314 -10.704 1.00 35.50 86 GLU A CA 1
ATOM 695 C C . GLU A 1 86 ? 13.072 22.740 -9.931 1.00 35.50 86 GLU A C 1
ATOM 697 O O . GLU A 1 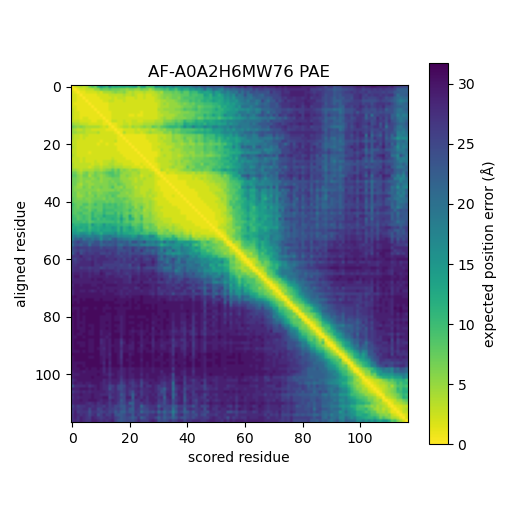86 ? 13.182 23.209 -8.791 1.00 35.50 86 GLU A O 1
ATOM 702 N N . PRO A 1 87 ? 11.855 22.577 -10.489 1.00 42.88 87 PRO A N 1
ATOM 703 C CA . PRO A 1 87 ? 10.627 22.827 -9.749 1.00 42.88 87 PRO A CA 1
ATOM 704 C C . PRO A 1 87 ? 10.392 21.679 -8.762 1.00 42.88 87 PRO A C 1
ATOM 706 O O . PRO A 1 87 ? 9.882 20.618 -9.119 1.00 42.88 87 PRO A O 1
ATOM 709 N N . CYS A 1 88 ? 10.766 21.892 -7.501 1.00 30.91 88 CYS A N 1
ATOM 710 C CA . CYS A 1 88 ? 10.424 20.980 -6.418 1.00 30.91 88 CYS A CA 1
ATOM 711 C C . CYS A 1 88 ? 8.992 21.254 -5.934 1.00 30.91 88 CYS A C 1
ATOM 713 O O . CYS A 1 88 ? 8.593 22.393 -5.684 1.00 30.91 88 CYS A O 1
ATOM 715 N N . CYS A 1 89 ? 8.218 20.178 -5.826 1.00 35.25 89 CYS A N 1
ATOM 716 C CA . CYS A 1 89 ? 6.845 20.156 -5.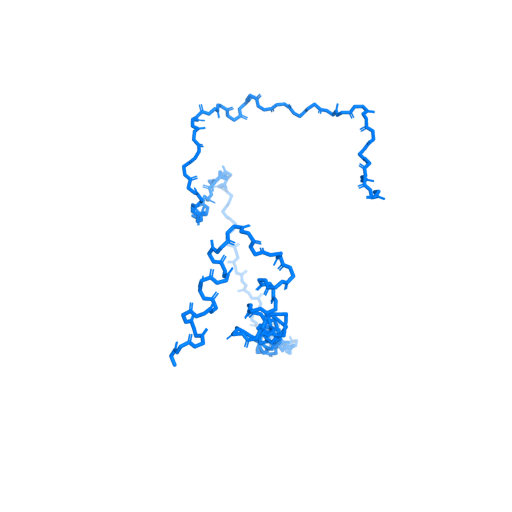347 1.00 35.25 89 CYS A CA 1
ATOM 717 C C . CYS A 1 89 ? 6.755 20.748 -3.929 1.00 35.25 89 CYS A C 1
ATOM 719 O O . CYS A 1 89 ? 7.493 20.34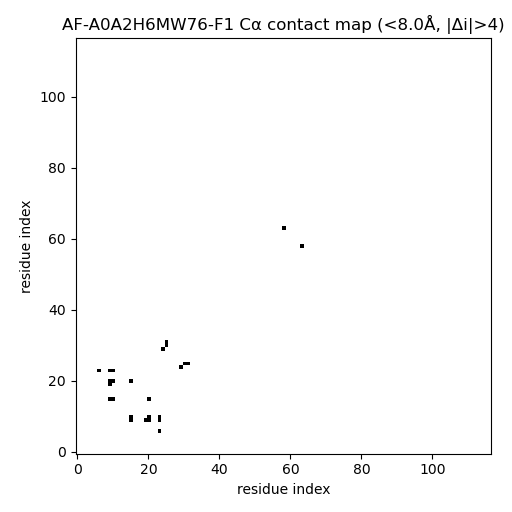2 -3.034 1.00 35.25 89 CYS A O 1
ATOM 721 N N . GLN A 1 90 ? 5.850 21.707 -3.723 1.00 41.44 90 GLN A N 1
ATOM 722 C CA . GLN A 1 90 ? 5.688 22.412 -2.449 1.00 41.44 90 GLN A CA 1
ATOM 723 C C . GLN A 1 90 ? 5.116 21.512 -1.336 1.00 41.44 90 GLN A C 1
ATOM 725 O O . GLN A 1 90 ? 4.081 20.877 -1.545 1.00 41.44 90 GLN A O 1
ATOM 730 N N . PRO A 1 91 ? 5.680 21.550 -0.116 1.00 37.00 91 PRO A N 1
ATOM 731 C CA . PRO A 1 91 ? 4.944 21.335 1.126 1.00 37.00 91 PRO A CA 1
ATOM 732 C C . PRO A 1 91 ? 4.427 22.677 1.692 1.00 37.00 91 PRO A C 1
ATOM 734 O O . PRO A 1 91 ? 4.995 23.733 1.404 1.00 37.00 91 PRO A O 1
ATOM 737 N N . PRO A 1 92 ? 3.338 22.669 2.483 1.00 44.00 92 PRO A N 1
ATOM 738 C CA . PRO A 1 92 ? 2.560 23.866 2.773 1.00 44.00 92 PRO A CA 1
ATOM 739 C C . PRO A 1 92 ? 3.252 24.808 3.767 1.00 44.00 92 PRO A C 1
ATOM 741 O O . PRO A 1 92 ? 3.865 24.376 4.739 1.00 44.00 92 PRO A O 1
ATOM 744 N N . ALA A 1 93 ? 3.087 26.103 3.486 1.00 48.62 93 ALA A N 1
ATOM 745 C CA . ALA A 1 93 ? 3.241 27.282 4.337 1.00 48.62 93 ALA A CA 1
ATOM 746 C C . ALA A 1 93 ? 3.852 27.074 5.738 1.00 48.62 93 ALA A C 1
ATOM 748 O O . ALA A 1 93 ? 3.133 26.838 6.705 1.00 48.62 93 ALA A O 1
ATOM 749 N N . CYS A 1 94 ? 5.152 27.346 5.867 1.00 33.84 94 CYS A N 1
ATOM 750 C CA . CYS A 1 94 ? 5.745 27.768 7.134 1.00 33.84 94 CYS A CA 1
ATOM 751 C C . CYS A 1 94 ? 6.733 28.923 6.907 1.00 33.84 94 CYS A C 1
ATOM 753 O O . CYS A 1 94 ? 7.847 28.738 6.439 1.00 33.84 94 CYS A O 1
ATOM 755 N N . LEU A 1 95 ? 6.247 30.124 7.229 1.00 46.88 95 LEU A N 1
ATOM 756 C CA . LEU A 1 95 ? 6.930 31.219 7.925 1.00 46.88 95 LEU A CA 1
ATOM 757 C C . LEU A 1 95 ? 8.361 31.617 7.492 1.00 46.88 95 LEU A C 1
ATOM 759 O O . LEU A 1 95 ? 9.354 31.096 7.976 1.00 46.88 95 LEU A O 1
ATOM 763 N N . ARG A 1 96 ? 8.375 32.735 6.753 1.00 47.81 96 ARG A N 1
ATOM 764 C CA . ARG A 1 96 ? 9.314 33.875 6.788 1.00 47.81 96 ARG A CA 1
ATOM 765 C C . ARG A 1 96 ? 10.725 33.689 6.221 1.00 47.81 96 ARG A C 1
ATOM 767 O O . ARG A 1 96 ? 11.548 32.915 6.692 1.00 47.81 96 ARG A O 1
ATOM 774 N N . SER A 1 97 ? 10.988 34.544 5.229 1.00 56.06 97 SER A N 1
ATOM 775 C CA . SER A 1 97 ? 12.292 34.856 4.657 1.00 56.06 97 SER A CA 1
ATOM 776 C C . SER A 1 97 ? 13.327 35.061 5.756 1.00 56.06 97 SER A C 1
ATOM 778 O O . SER A 1 97 ? 13.286 36.059 6.478 1.00 56.06 97 SER A O 1
ATOM 780 N N . THR A 1 98 ? 14.255 34.123 5.862 1.00 54.56 98 THR A N 1
ATOM 781 C CA . THR A 1 98 ? 15.458 34.302 6.662 1.00 54.56 98 THR A CA 1
ATOM 782 C C . THR A 1 98 ? 16.636 34.126 5.718 1.00 54.56 98 THR A C 1
ATOM 784 O O . THR A 1 98 ? 16.679 33.174 4.940 1.00 54.56 9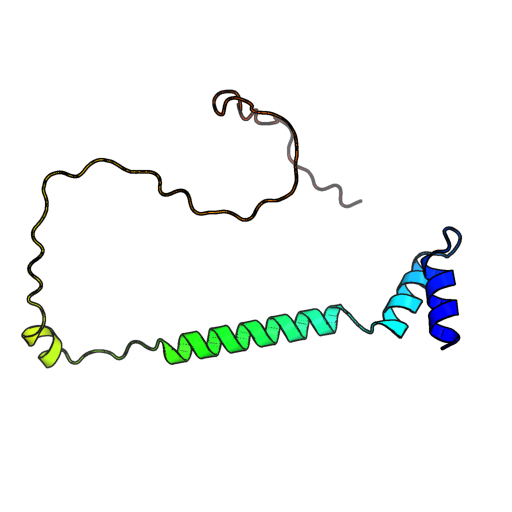8 THR A O 1
ATOM 787 N N . ASP A 1 99 ? 17.510 35.126 5.727 1.00 62.03 99 ASP A N 1
ATOM 788 C CA . ASP A 1 99 ? 18.709 35.258 4.910 1.00 62.03 99 ASP A CA 1
ATOM 789 C C . ASP A 1 99 ? 19.516 33.938 4.923 1.00 62.03 99 ASP A C 1
ATOM 791 O O . ASP A 1 99 ? 19.838 33.440 6.007 1.00 62.03 99 ASP A O 1
ATOM 795 N N . PRO A 1 100 ? 19.849 33.326 3.768 1.00 62.66 100 PRO A N 1
ATOM 796 C CA . PRO A 1 100 ? 20.571 32.048 3.722 1.00 62.66 100 PRO A CA 1
ATOM 797 C C . PRO A 1 100 ? 21.969 32.125 4.361 1.00 62.66 100 PRO A C 1
ATOM 799 O O . PRO A 1 100 ? 22.590 31.095 4.615 1.00 62.66 100 PRO A O 1
ATOM 802 N N . SER A 1 101 ? 22.457 33.337 4.647 1.00 63.50 101 SER A N 1
ATOM 803 C CA . SER A 1 101 ? 23.731 33.595 5.318 1.00 63.50 101 SER A CA 1
ATOM 804 C C . SER A 1 101 ? 23.701 33.429 6.848 1.00 63.50 101 SER A C 1
ATOM 806 O O . SER A 1 101 ? 24.764 33.398 7.472 1.00 63.50 101 SER A O 1
ATOM 808 N N . SER A 1 102 ? 22.527 33.295 7.484 1.00 76.00 102 SER A N 1
ATOM 809 C CA . SER A 1 102 ? 22.425 33.311 8.954 1.00 76.00 102 SER A CA 1
ATOM 810 C C . SER A 1 102 ? 22.533 31.938 9.627 1.00 76.00 102 SER A C 1
ATOM 812 O O . SER A 1 102 ? 22.601 31.864 10.857 1.00 76.00 102 SER A O 1
ATOM 814 N N . PHE A 1 103 ? 22.537 30.839 8.868 1.00 76.00 103 PHE A N 1
ATOM 815 C CA . PHE A 1 103 ? 22.602 29.498 9.447 1.00 76.00 103 PHE A CA 1
ATOM 816 C C . PHE A 1 103 ? 24.052 29.087 9.719 1.00 76.00 103 PHE A C 1
ATOM 818 O O . PHE A 1 103 ? 24.846 28.895 8.799 1.00 76.00 103 PHE A O 1
ATOM 825 N N . LYS A 1 104 ? 24.401 28.913 10.998 1.00 80.44 104 LYS A N 1
ATOM 826 C CA . LYS A 1 104 ? 25.677 28.321 11.415 1.00 80.44 104 LYS A CA 1
ATOM 827 C C . LYS A 1 104 ? 25.417 27.025 12.165 1.00 80.44 104 LYS A C 1
ATOM 829 O O . LYS A 1 104 ? 24.757 27.032 13.203 1.00 80.44 104 LYS A O 1
ATOM 834 N N . PHE A 1 105 ? 25.972 25.929 11.659 1.00 76.38 105 PHE A N 1
ATOM 835 C CA . PHE A 1 105 ? 25.966 24.654 12.363 1.00 76.38 105 PHE A CA 1
ATOM 836 C C . PHE A 1 105 ? 26.836 24.763 13.621 1.00 76.38 105 PHE A C 1
ATOM 838 O O . PHE A 1 105 ? 28.023 25.083 13.531 1.00 76.38 105 PHE A O 1
ATOM 845 N N . ARG A 1 106 ? 26.244 24.523 14.795 1.00 81.06 106 ARG A N 1
ATOM 846 C CA . ARG A 1 106 ? 26.982 24.364 16.051 1.00 81.06 106 ARG A CA 1
ATOM 847 C C . ARG A 1 106 ? 27.077 22.869 16.352 1.00 81.06 106 ARG A C 1
ATOM 849 O O . ARG A 1 106 ? 26.036 22.273 16.619 1.00 81.06 106 ARG A O 1
ATOM 856 N N . PRO A 1 107 ? 28.275 22.263 16.302 1.00 81.31 107 PRO A N 1
ATOM 857 C CA . PRO A 1 107 ? 28.437 20.891 16.753 1.00 81.31 107 PRO A CA 1
ATOM 858 C C . PRO A 1 107 ? 28.076 20.813 18.240 1.00 81.31 107 PRO A C 1
ATOM 860 O O . PRO A 1 107 ? 28.563 21.616 19.040 1.00 81.31 107 PRO A O 1
ATOM 863 N N . SER A 1 108 ? 27.209 19.871 18.608 1.00 78.88 108 SER A N 1
ATOM 864 C CA . SER A 1 108 ? 27.027 19.492 20.007 1.00 78.88 108 SER A CA 1
ATOM 865 C C . SER A 1 108 ? 28.268 18.729 20.470 1.00 78.88 108 SER A C 1
ATOM 867 O O . SER A 1 108 ? 28.810 17.921 19.722 1.00 78.88 108 SER A O 1
ATOM 869 N N . GLN A 1 109 ? 28.729 18.987 21.696 1.00 80.81 109 GLN A N 1
ATOM 870 C CA . GLN A 1 109 ? 29.798 18.193 22.324 1.00 80.81 109 GLN A CA 1
ATOM 871 C C . GLN A 1 109 ? 29.266 16.882 22.932 1.00 80.81 109 GLN A C 1
ATOM 873 O O . GLN A 1 109 ? 30.043 16.058 23.395 1.00 80.81 109 GLN A O 1
ATOM 878 N N . GLU A 1 110 ? 27.945 16.696 22.934 1.00 82.88 110 GLU A N 1
ATOM 879 C CA . GLU A 1 110 ? 27.278 15.488 23.413 1.00 82.88 110 GLU A CA 1
ATOM 880 C C . GLU A 1 110 ? 27.217 14.427 22.312 1.00 82.88 110 GLU A C 1
ATOM 882 O O . GLU A 1 110 ? 26.876 14.722 21.159 1.00 82.88 110 GLU A O 1
ATOM 887 N N . GLU A 1 111 ? 27.527 13.186 22.684 1.00 82.94 111 GLU A N 1
ATOM 888 C CA . GLU A 1 111 ? 27.342 12.025 21.822 1.00 82.94 111 GLU A CA 1
ATOM 889 C C . GLU A 1 111 ? 25.849 11.764 21.608 1.00 82.94 111 GLU A C 1
ATOM 891 O O . GLU A 1 111 ? 25.036 11.776 22.535 1.00 82.94 111 GLU A O 1
ATOM 896 N N . PHE A 1 112 ? 25.475 11.527 20.353 1.00 83.06 112 PHE A N 1
ATOM 897 C CA . PHE A 1 112 ? 24.108 11.170 20.016 1.00 83.06 112 PHE A CA 1
ATOM 898 C C . PHE A 1 112 ? 23.813 9.742 20.490 1.00 83.06 112 PHE A C 1
ATOM 900 O O . PHE A 1 112 ? 24.331 8.774 19.931 1.00 83.06 112 PHE A O 1
ATOM 907 N N . CYS A 1 113 ? 22.935 9.612 21.486 1.00 84.25 113 CYS A N 1
ATOM 908 C CA . CYS A 1 113 ? 22.531 8.324 22.042 1.00 84.25 113 CYS A CA 1
ATOM 909 C C . CYS A 1 113 ? 21.054 8.035 21.757 1.00 84.25 113 CYS A C 1
ATOM 911 O O . CYS A 1 113 ? 20.157 8.791 22.146 1.00 84.25 113 CYS A O 1
ATOM 913 N N . PHE A 1 114 ? 20.782 6.889 21.132 1.00 83.69 114 PHE A N 1
ATOM 914 C CA . PHE A 1 114 ? 19.420 6.379 21.038 1.00 83.69 114 PHE A CA 1
ATOM 915 C C . PHE A 1 114 ? 18.961 5.864 22.404 1.00 83.69 114 PHE A C 1
ATOM 917 O O . PHE A 1 114 ? 19.541 4.935 22.963 1.00 83.69 114 PHE A O 1
ATOM 924 N N . HIS A 1 115 ? 17.880 6.444 22.917 1.00 75.62 115 HIS A N 1
ATOM 925 C CA . HIS A 1 115 ? 17.212 5.973 24.126 1.00 75.62 115 HIS A CA 1
ATOM 926 C C . HIS A 1 115 ? 16.296 4.793 23.771 1.00 75.62 115 HIS A C 1
ATOM 928 O O . HIS A 1 115 ? 15.089 4.957 23.599 1.00 75.62 115 HIS A O 1
ATOM 934 N N . PHE A 1 116 ? 16.885 3.607 23.604 1.00 79.81 116 PHE A N 1
ATOM 935 C CA . PHE A 1 116 ? 16.150 2.345 23.485 1.00 79.81 116 PHE A CA 1
ATOM 936 C C . PHE A 1 116 ? 15.929 1.750 24.883 1.00 79.81 116 PHE A C 1
ATOM 938 O O . PHE A 1 116 ? 16.529 0.734 25.226 1.00 79.81 116 PHE A O 1
ATOM 945 N N . PHE A 1 117 ? 15.122 2.423 25.703 1.00 57.25 117 PHE A N 1
ATOM 946 C CA . PHE A 1 117 ? 14.618 1.868 26.962 1.00 57.25 117 PHE A CA 1
ATOM 947 C C . PHE A 1 117 ? 13.190 1.362 26.764 1.00 57.25 117 PHE A C 1
ATOM 949 O O . PHE A 1 117 ? 12.401 2.083 26.105 1.00 57.25 117 PHE A O 1
#

pLDDT: mean 75.92, std 19.44, range [30.91, 97.5]